Protein AF-A0A7X9GJ91-F1 (afdb_monomer)

Mean predicted aligned error: 7.33 Å

pLDDT: mean 77.37, std 11.76, range [53.03, 95.38]

Structure (mmCIF, N/CA/C/O backbone):
data_AF-A0A7X9GJ91-F1
#
_entry.id   AF-A0A7X9GJ91-F1
#
loop_
_atom_site.group_PDB
_atom_site.id
_atom_site.type_symbol
_atom_site.label_atom_id
_atom_site.label_alt_id
_atom_site.label_comp_id
_atom_site.label_asym_id
_atom_site.label_entity_id
_atom_site.label_seq_id
_atom_site.pdbx_PDB_ins_code
_atom_site.Cartn_x
_atom_site.Cartn_y
_atom_site.Cartn_z
_atom_site.occupancy
_atom_site.B_iso_or_equiv
_atom_site.auth_seq_id
_atom_site.auth_comp_id
_atom_site.auth_asym_id
_atom_site.auth_atom_id
_atom_site.pdbx_PDB_model_num
ATOM 1 N N . MET A 1 1 ? 2.738 11.559 6.237 1.00 53.03 1 MET A N 1
ATOM 2 C CA . MET A 1 1 ? 3.429 10.685 7.202 1.00 53.03 1 MET A CA 1
ATOM 3 C C . MET A 1 1 ? 4.137 9.636 6.379 1.00 53.03 1 MET A C 1
ATOM 5 O O . MET A 1 1 ? 3.482 9.021 5.549 1.00 53.03 1 MET A O 1
ATOM 9 N N . PHE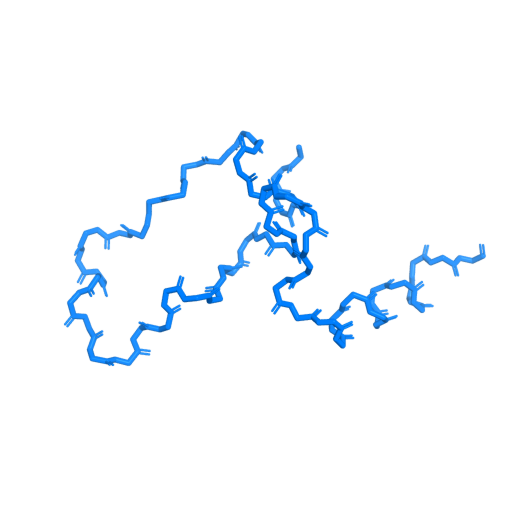 A 1 2 ? 5.453 9.529 6.530 1.00 64.12 2 PHE A N 1
ATOM 10 C CA . PHE A 1 2 ? 6.262 8.490 5.888 1.00 64.12 2 PHE A CA 1
ATOM 11 C C . PHE A 1 2 ? 5.771 7.126 6.396 1.00 64.12 2 PHE A C 1
ATOM 13 O O . PHE A 1 2 ? 5.522 7.024 7.597 1.00 64.12 2 PHE A O 1
ATOM 20 N N . GLY A 1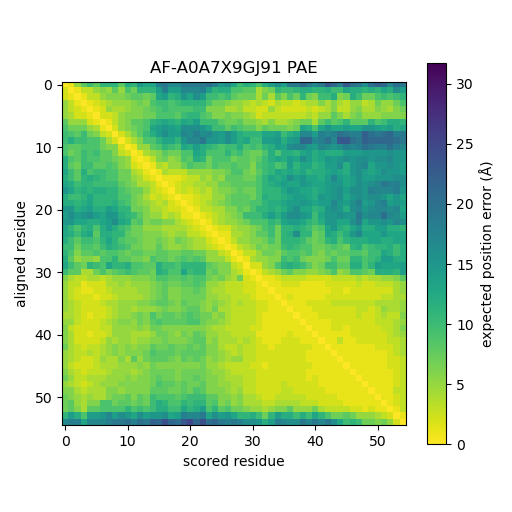 3 ? 5.564 6.122 5.542 1.00 69.69 3 GLY A N 1
ATOM 21 C CA . GLY A 1 3 ? 5.086 4.808 5.999 1.00 69.69 3 GLY A CA 1
ATOM 22 C C . GLY A 1 3 ? 3.627 4.458 5.692 1.00 69.69 3 GLY A C 1
ATOM 23 O O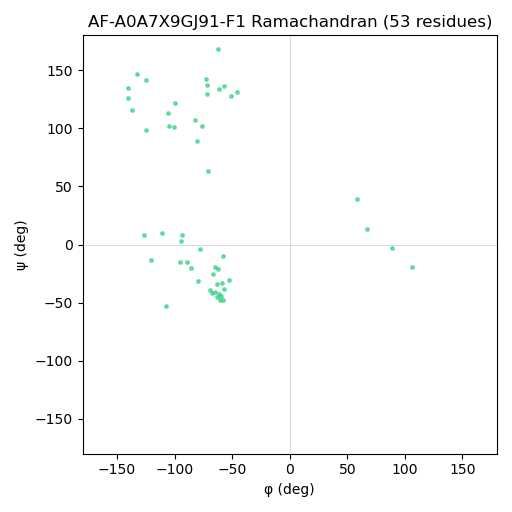 . GLY A 1 3 ? 3.259 3.293 5.804 1.00 69.69 3 GLY A O 1
ATOM 24 N N . PHE A 1 4 ? 2.761 5.439 5.399 1.00 79.06 4 PHE A N 1
ATOM 25 C CA . PHE A 1 4 ? 1.307 5.232 5.514 1.00 79.06 4 PHE A CA 1
ATOM 26 C C . PHE A 1 4 ? 0.567 5.122 4.176 1.00 79.06 4 PHE A C 1
ATOM 28 O O . PHE A 1 4 ? -0.176 4.169 3.973 1.00 79.06 4 PHE A O 1
ATOM 35 N N . VAL A 1 5 ? 0.739 6.090 3.272 1.00 81.69 5 VAL A N 1
ATOM 36 C CA . VAL A 1 5 ? 0.027 6.139 1.984 1.00 81.69 5 VAL A CA 1
ATOM 37 C C . VAL A 1 5 ? 0.987 6.618 0.908 1.00 81.69 5 VAL A C 1
ATOM 39 O O . VAL A 1 5 ? 1.553 7.714 1.019 1.00 81.69 5 VAL A O 1
ATOM 42 N N . ASN A 1 6 ? 1.095 5.834 -0.162 1.00 77.62 6 ASN A N 1
ATOM 43 C CA . ASN A 1 6 ? 1.944 6.144 -1.303 1.00 77.62 6 ASN A CA 1
ATOM 44 C C . ASN A 1 6 ? 1.588 7.509 -1.919 1.00 77.62 6 ASN A C 1
ATOM 46 O O . ASN A 1 6 ? 0.423 7.874 -2.090 1.00 77.62 6 ASN A O 1
ATOM 50 N N . GLY A 1 7 ? 2.622 8.283 -2.250 1.00 67.88 7 GLY A N 1
ATOM 51 C CA . GLY A 1 7 ? 2.498 9.595 -2.884 1.00 67.88 7 GLY A CA 1
ATOM 52 C C . GLY A 1 7 ? 2.358 10.770 -1.912 1.00 67.88 7 GLY A C 1
ATOM 53 O O . GLY A 1 7 ? 2.365 11.919 -2.355 1.00 67.88 7 GLY A O 1
ATOM 54 N N . LYS A 1 8 ? 2.292 10.536 -0.591 1.00 61.97 8 LYS A N 1
ATOM 55 C CA . LYS A 1 8 ? 2.357 11.611 0.413 1.00 61.97 8 LYS A CA 1
ATOM 56 C C . LYS A 1 8 ? 3.728 11.638 1.091 1.00 61.97 8 LYS A C 1
ATOM 58 O O . LYS A 1 8 ? 4.013 10.865 1.997 1.00 61.97 8 LYS A O 1
ATOM 63 N N . SER A 1 9 ? 4.559 12.588 0.652 1.00 60.88 9 SER A N 1
ATOM 64 C CA . SER A 1 9 ? 5.906 12.889 1.170 1.00 60.88 9 SER A CA 1
ATOM 65 C C . SER A 1 9 ? 6.925 11.734 1.121 1.00 60.88 9 SER A C 1
ATOM 67 O O . SER A 1 9 ? 7.726 11.613 2.043 1.00 60.88 9 SER A O 1
ATOM 69 N N . GLN A 1 10 ? 6.928 10.923 0.053 1.00 60.59 10 GLN A N 1
ATOM 70 C CA . GLN A 1 10 ? 7.992 9.946 -0.234 1.00 60.59 10 GLN A CA 1
ATOM 71 C C . GLN A 1 10 ? 8.473 10.009 -1.686 1.00 60.59 10 GLN A C 1
ATOM 73 O O . GLN A 1 10 ? 7.705 10.257 -2.616 1.00 60.59 10 GLN A O 1
ATOM 78 N N . PHE A 1 11 ? 9.766 9.742 -1.855 1.00 60.38 11 PHE A N 1
ATOM 79 C CA . PHE A 1 11 ? 10.414 9.436 -3.120 1.00 60.38 11 PHE A CA 1
ATOM 80 C C . PHE A 1 11 ? 10.134 7.960 -3.428 1.00 60.38 11 PHE A C 1
ATOM 82 O O . PHE A 1 11 ? 10.913 7.096 -3.033 1.00 60.38 11 PHE A O 1
ATOM 89 N N . ASN A 1 12 ? 9.022 7.661 -4.111 1.00 61.47 12 ASN A N 1
ATOM 90 C CA . ASN A 1 12 ? 8.741 6.319 -4.638 1.00 61.47 12 ASN A CA 1
ATOM 91 C C . ASN A 1 12 ? 9.671 6.008 -5.827 1.00 61.47 12 ASN A C 1
ATOM 93 O O . ASN A 1 12 ? 9.263 5.905 -6.982 1.00 61.47 12 ASN A O 1
ATOM 97 N N . PHE A 1 13 ? 10.964 5.971 -5.535 1.00 64.06 13 PHE A N 1
ATOM 98 C CA . PHE A 1 13 ? 12.030 5.680 -6.465 1.00 64.06 13 PHE A CA 1
ATOM 99 C C . PHE A 1 13 ? 12.806 4.520 -5.860 1.00 64.06 13 PHE A C 1
ATOM 101 O O . PHE A 1 13 ? 13.640 4.692 -4.973 1.00 64.06 13 PHE A O 1
ATOM 108 N N . VAL A 1 14 ? 12.514 3.313 -6.339 1.00 66.94 14 VAL A N 1
ATOM 109 C CA . VAL A 1 14 ? 13.461 2.195 -6.265 1.00 66.94 14 VAL A CA 1
ATOM 110 C C . VAL A 1 14 ? 14.829 2.702 -6.714 1.00 66.94 14 VAL A C 1
ATOM 112 O O . VAL A 1 14 ? 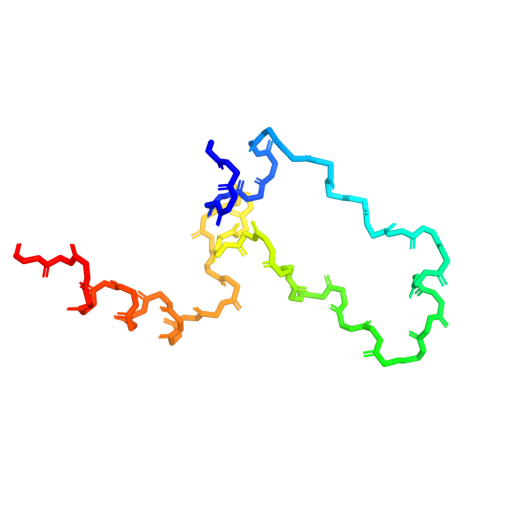14.925 3.359 -7.755 1.00 66.94 14 VAL A O 1
ATOM 115 N N . TRP A 1 15 ? 15.884 2.411 -5.944 1.00 71.69 15 TRP A N 1
ATOM 116 C CA . TRP A 1 15 ? 17.248 2.730 -6.363 1.00 71.69 15 TRP A CA 1
ATOM 117 C C . TRP A 1 15 ? 17.453 2.179 -7.783 1.00 71.69 15 TRP A C 1
ATOM 119 O O . TRP A 1 15 ? 17.159 1.014 -8.039 1.00 71.69 15 TRP A O 1
ATOM 129 N N . GLU A 1 16 ? 17.921 2.990 -8.734 1.00 71.50 16 GLU A N 1
ATOM 130 C CA . GLU A 1 16 ? 18.019 2.565 -10.148 1.00 71.50 16 GLU A CA 1
ATOM 131 C C . GLU A 1 16 ? 18.784 1.238 -10.313 1.00 71.50 16 GLU A C 1
ATOM 133 O O . GLU A 1 16 ? 18.471 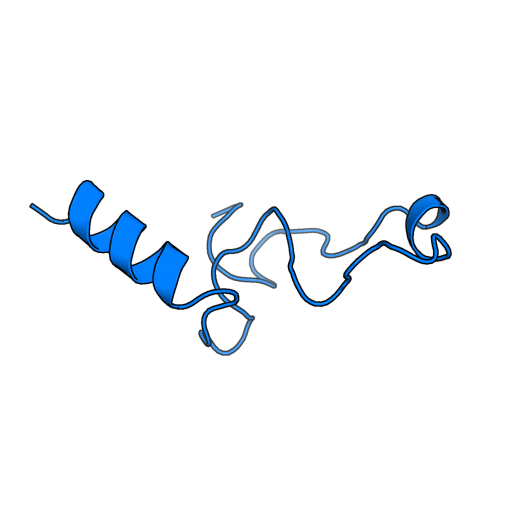0.415 -11.169 1.00 71.50 16 GLU A O 1
ATOM 138 N N . GLN A 1 17 ? 19.743 0.990 -9.419 1.00 70.50 17 GLN A N 1
ATOM 139 C CA . GLN A 1 17 ? 20.571 -0.213 -9.370 1.00 70.50 17 GLN A CA 1
ATOM 140 C C . GLN A 1 17 ? 19.795 -1.493 -9.016 1.00 70.50 17 GLN A C 1
ATOM 142 O O . GLN A 1 17 ? 20.230 -2.576 -9.398 1.00 70.50 17 GLN A O 1
ATOM 147 N N . ILE A 1 18 ? 18.664 -1.391 -8.308 1.00 73.69 18 ILE A N 1
ATOM 148 C CA . ILE A 1 18 ? 17.865 -2.553 -7.888 1.00 73.69 18 ILE A CA 1
ATOM 149 C C . ILE A 1 18 ? 16.718 -2.870 -8.856 1.00 73.69 18 ILE A C 1
ATOM 151 O O . ILE A 1 18 ? 16.199 -3.979 -8.825 1.00 73.69 18 ILE A O 1
ATOM 155 N N . LYS A 1 19 ? 16.348 -1.952 -9.764 1.00 70.12 19 LYS A N 1
ATOM 156 C CA . LYS A 1 19 ? 15.226 -2.144 -10.708 1.00 70.12 19 LYS A CA 1
ATOM 157 C C . LYS A 1 19 ? 15.366 -3.364 -11.616 1.00 70.12 19 LYS A C 1
ATOM 159 O O . LYS A 1 19 ? 14.360 -3.960 -11.980 1.00 70.12 19 LYS A O 1
ATOM 164 N N . ASN A 1 20 ? 16.599 -3.702 -11.992 1.00 75.56 20 ASN A N 1
ATOM 165 C CA . ASN A 1 20 ? 16.897 -4.775 -12.944 1.00 75.56 20 ASN A CA 1
ATOM 166 C C . ASN A 1 20 ? 17.192 -6.119 -12.266 1.00 75.56 20 ASN A C 1
ATOM 168 O O . ASN A 1 20 ? 17.561 -7.076 -12.946 1.00 75.56 20 ASN A O 1
ATOM 172 N N . LEU A 1 21 ? 17.091 -6.195 -10.937 1.00 78.94 21 LEU A N 1
ATOM 173 C CA . LEU A 1 21 ? 17.261 -7.459 -10.237 1.00 78.94 21 LEU A CA 1
ATOM 174 C C . LEU A 1 21 ? 16.034 -8.345 -10.506 1.00 78.94 21 LEU A C 1
ATOM 176 O O . LEU A 1 21 ? 14.908 -7.878 -10.328 1.00 78.94 21 LEU A O 1
ATOM 180 N N . PRO A 1 22 ? 16.232 -9.610 -10.918 1.00 71.94 22 PRO A N 1
ATOM 181 C CA . PRO A 1 22 ? 15.146 -10.487 -11.365 1.00 71.94 22 PRO A CA 1
ATOM 182 C C . PRO A 1 22 ? 14.107 -10.787 -10.274 1.00 71.94 22 PRO A C 1
ATOM 184 O O . PRO A 1 22 ? 12.967 -11.101 -10.601 1.00 71.94 22 PRO A O 1
ATOM 187 N N . ASP A 1 23 ? 14.483 -10.629 -9.002 1.00 76.12 23 ASP A N 1
ATOM 188 C CA . ASP A 1 23 ? 13.667 -10.998 -7.841 1.00 76.12 23 ASP A CA 1
ATOM 189 C C . ASP A 1 23 ? 13.154 -9.787 -7.037 1.00 76.12 23 ASP A C 1
ATOM 191 O O . ASP A 1 23 ? 12.638 -9.946 -5.931 1.00 76.12 23 ASP A O 1
ATOM 195 N N . ILE A 1 24 ? 13.302 -8.559 -7.552 1.00 70.12 24 ILE A N 1
ATOM 196 C CA . ILE A 1 24 ? 12.744 -7.371 -6.890 1.00 70.12 24 ILE A CA 1
ATOM 197 C C . ILE A 1 24 ? 11.268 -7.234 -7.264 1.00 70.12 24 ILE A C 1
ATOM 199 O O . ILE A 1 24 ? 10.917 -6.837 -8.377 1.00 70.12 24 ILE A O 1
ATOM 203 N N . ASP A 1 25 ? 10.393 -7.526 -6.301 1.00 68.12 25 ASP A N 1
ATOM 204 C CA . ASP A 1 25 ? 8.964 -7.269 -6.435 1.00 68.12 25 ASP A CA 1
ATOM 205 C C . ASP A 1 25 ? 8.676 -5.774 -6.249 1.00 68.12 25 ASP A C 1
ATOM 207 O O . ASP A 1 25 ? 8.645 -5.258 -5.136 1.00 68.12 25 ASP A O 1
ATOM 211 N N . GLN A 1 26 ? 8.456 -5.070 -7.359 1.00 69.44 26 GLN A N 1
ATOM 212 C CA . GLN A 1 26 ? 8.094 -3.648 -7.351 1.00 69.44 26 GLN A CA 1
ATOM 213 C C . GLN A 1 26 ? 6.615 -3.414 -6.997 1.00 69.44 26 GLN A C 1
ATOM 215 O O . GLN A 1 26 ? 6.182 -2.265 -6.912 1.00 69.44 26 GLN A O 1
ATOM 220 N N . ARG A 1 27 ? 5.820 -4.481 -6.824 1.00 68.75 27 ARG A N 1
ATOM 221 C CA . ARG A 1 27 ? 4.405 -4.372 -6.443 1.00 68.75 27 ARG A CA 1
ATOM 222 C C . ARG A 1 27 ? 4.242 -4.118 -4.954 1.00 68.75 27 ARG A C 1
ATOM 224 O O . ARG A 1 27 ? 3.289 -3.450 -4.583 1.00 68.75 27 ARG A O 1
ATOM 231 N N . LEU A 1 28 ? 5.152 -4.633 -4.126 1.00 68.00 28 LEU A N 1
ATOM 232 C CA . LEU A 1 28 ? 5.174 -4.411 -2.685 1.00 68.00 28 LEU A CA 1
ATOM 233 C C . LEU A 1 28 ? 6.187 -3.328 -2.366 1.00 68.00 28 LEU A C 1
ATOM 235 O O . LEU A 1 28 ? 7.372 -3.435 -2.680 1.00 68.00 28 LEU A O 1
ATOM 239 N N . TRP A 1 29 ? 5.713 -2.271 -1.728 1.00 68.38 29 TRP A N 1
ATOM 240 C CA . TRP A 1 29 ? 6.559 -1.156 -1.374 1.00 68.38 29 TRP A CA 1
ATOM 241 C C . TRP A 1 29 ? 6.826 -1.193 0.118 1.00 68.38 29 TRP A C 1
ATOM 243 O O . TRP A 1 29 ? 5.915 -1.011 0.913 1.00 68.38 29 TRP A O 1
ATOM 253 N N . MET A 1 30 ? 8.082 -1.431 0.504 1.00 65.88 30 MET A N 1
ATOM 254 C CA . MET A 1 30 ? 8.473 -1.649 1.908 1.00 65.88 30 MET A CA 1
ATOM 255 C C . MET A 1 30 ? 8.116 -0.499 2.862 1.00 65.88 30 MET A C 1
ATOM 257 O O . MET A 1 30 ? 8.297 -0.631 4.068 1.00 65.88 30 MET A O 1
ATOM 261 N N . HIS A 1 31 ? 7.682 0.644 2.340 1.00 72.81 31 HIS A N 1
ATOM 262 C CA . HIS A 1 31 ? 7.497 1.856 3.113 1.00 72.81 31 HIS A CA 1
ATOM 263 C C . HIS A 1 31 ? 6.118 2.488 3.001 1.00 72.81 31 HIS A C 1
ATOM 265 O O . HIS A 1 31 ? 5.973 3.595 3.497 1.00 72.81 31 HIS A O 1
ATOM 271 N N . ASP A 1 32 ? 5.128 1.857 2.374 1.00 82.12 32 ASP A N 1
ATOM 272 C CA . ASP A 1 32 ? 3.741 2.317 2.450 1.00 82.12 32 ASP A CA 1
ATOM 273 C C . ASP A 1 32 ? 2.818 1.103 2.566 1.00 82.12 32 ASP A C 1
ATOM 275 O O . ASP A 1 32 ? 2.958 0.146 1.813 1.00 82.12 32 ASP A O 1
ATOM 279 N N . ILE A 1 33 ? 1.852 1.161 3.482 1.00 86.75 33 ILE A N 1
ATOM 280 C CA . ILE A 1 33 ? 0.865 0.084 3.676 1.00 86.75 33 ILE A CA 1
ATOM 281 C C . ILE A 1 33 ? -0.387 0.259 2.791 1.00 86.75 33 ILE A C 1
ATOM 283 O O . ILE A 1 33 ? -1.136 -0.691 2.563 1.00 86.75 33 ILE A O 1
ATOM 287 N N . TYR A 1 34 ? -0.579 1.456 2.218 1.00 87.38 34 TYR A N 1
ATOM 288 C CA . TYR A 1 34 ? -1.624 1.759 1.235 1.00 87.38 34 TYR A CA 1
ATOM 289 C C . TYR A 1 34 ? -1.067 2.358 -0.060 1.00 87.38 34 TYR A C 1
ATOM 291 O O . TYR A 1 34 ? -0.194 3.232 -0.046 1.00 87.38 34 TYR A O 1
ATOM 299 N N . HIS A 1 35 ? -1.660 1.959 -1.183 1.00 85.69 35 HIS A N 1
ATOM 300 C CA . HIS A 1 35 ? -1.54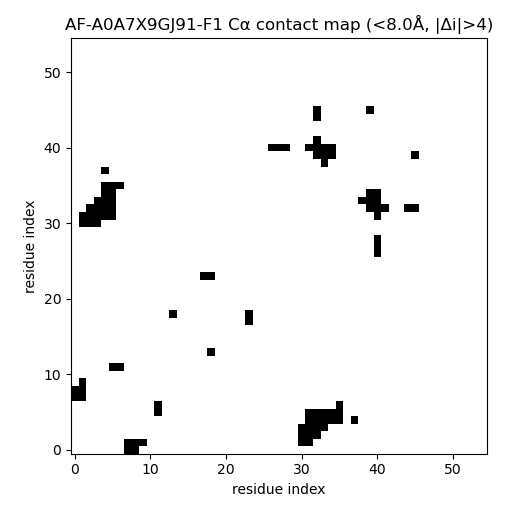7 2.641 -2.466 1.00 85.69 35 HIS A CA 1
ATOM 301 C C . HIS A 1 35 ? -2.127 4.065 -2.398 1.00 85.69 35 HIS A C 1
ATOM 303 O O . HIS A 1 35 ? -2.822 4.447 -1.453 1.00 85.69 35 HIS A O 1
ATOM 309 N N . SER A 1 36 ? -1.866 4.872 -3.428 1.00 83.94 36 SER A N 1
ATOM 310 C CA . SER A 1 36 ? -2.333 6.265 -3.503 1.00 83.94 36 SER A CA 1
ATOM 311 C C . SER A 1 36 ? -3.859 6.408 -3.576 1.00 83.94 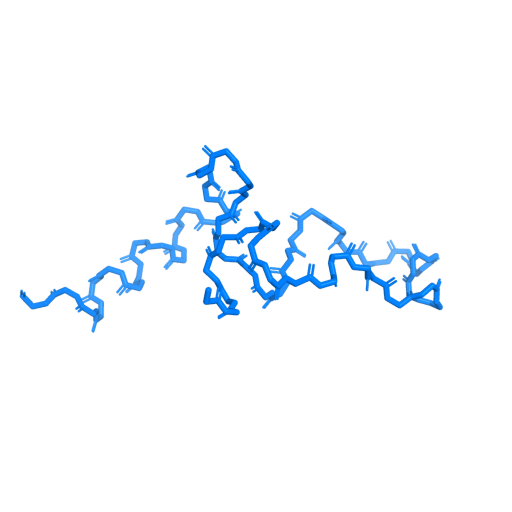36 SER A C 1
ATOM 313 O O . SER A 1 36 ? -4.386 7.476 -3.264 1.00 83.94 36 SER A O 1
ATOM 315 N N . ASP A 1 37 ? -4.566 5.345 -3.962 1.00 88.75 37 ASP A N 1
ATOM 316 C CA . ASP A 1 37 ? -6.028 5.239 -3.978 1.00 88.75 37 ASP A CA 1
ATOM 317 C C . ASP A 1 37 ? -6.610 4.626 -2.690 1.00 88.75 37 ASP A C 1
ATOM 319 O O . ASP A 1 37 ? -7.812 4.377 -2.620 1.00 88.75 37 ASP A O 1
ATOM 323 N N . PHE A 1 38 ? -5.775 4.422 -1.663 1.00 87.81 38 PHE A N 1
ATOM 324 C CA . PHE A 1 38 ? -6.114 3.791 -0.384 1.00 87.81 38 PHE A CA 1
ATOM 325 C C . PHE A 1 38 ? -6.459 2.300 -0.458 1.00 87.81 38 PHE A C 1
ATOM 327 O O . PHE A 1 38 ? -6.939 1.734 0.526 1.00 87.81 38 PHE A O 1
ATOM 334 N N . THR A 1 39 ? -6.174 1.626 -1.572 1.00 90.38 39 THR A N 1
ATOM 335 C CA . THR A 1 39 ? -6.167 0.161 -1.572 1.00 90.38 39 THR A CA 1
ATOM 336 C C . THR A 1 39 ? -4.947 -0.349 -0.792 1.00 90.38 39 THR A C 1
ATOM 338 O O . THR A 1 39 ? -3.867 0.240 -0.887 1.00 90.38 39 THR A O 1
ATOM 341 N N . PRO A 1 40 ? -5.091 -1.382 0.056 1.00 90.19 40 PRO A N 1
ATOM 342 C CA . PRO A 1 40 ? -3.970 -1.904 0.829 1.00 90.19 40 PRO A CA 1
ATOM 343 C C . PRO A 1 40 ? -3.007 -2.681 -0.070 1.00 90.19 40 PRO A C 1
ATOM 345 O O . PRO A 1 40 ? -3.450 -3.416 -0.953 1.00 90.19 40 PRO A O 1
ATOM 348 N N . TYR A 1 41 ? -1.704 -2.564 0.193 1.00 87.38 41 TYR A N 1
ATOM 349 C CA . TYR A 1 41 ? -0.699 -3.413 -0.455 1.00 87.38 41 TYR A CA 1
ATOM 350 C C . TYR A 1 41 ? -0.839 -4.882 -0.008 1.00 87.38 41 TYR A C 1
ATOM 352 O O . TYR A 1 41 ? -0.783 -5.790 -0.837 1.00 87.38 41 TYR A O 1
ATOM 360 N N . ASP A 1 42 ? -1.087 -5.110 1.289 1.00 88.69 42 ASP A N 1
ATOM 361 C CA . ASP A 1 42 ? -1.434 -6.411 1.874 1.00 88.69 42 ASP A CA 1
ATOM 362 C C . ASP A 1 42 ? -2.578 -6.242 2.888 1.00 88.69 42 ASP A C 1
ATOM 364 O O . ASP A 1 42 ? -2.445 -5.597 3.927 1.00 88.69 42 ASP A O 1
ATOM 368 N N . ALA A 1 43 ? -3.734 -6.844 2.601 1.00 92.31 43 ALA A N 1
ATOM 369 C CA . ALA A 1 43 ? -4.891 -6.768 3.488 1.00 92.31 43 ALA A CA 1
ATOM 370 C C . ALA A 1 43 ? -4.636 -7.420 4.859 1.00 92.31 43 ALA A C 1
ATOM 372 O O . ALA A 1 43 ? -5.150 -6.935 5.864 1.00 92.31 43 ALA A O 1
ATOM 373 N N . LYS A 1 44 ? -3.842 -8.496 4.928 1.00 93.12 44 LYS A N 1
ATOM 374 C CA . LYS A 1 44 ? -3.551 -9.193 6.187 1.00 93.12 44 LYS A CA 1
ATOM 375 C C . LYS A 1 44 ? -2.675 -8.342 7.101 1.00 93.12 44 LYS A C 1
ATOM 377 O O . LYS A 1 44 ? -2.901 -8.330 8.307 1.00 93.12 44 LYS A O 1
ATOM 382 N N . GLU A 1 45 ? -1.708 -7.628 6.531 1.00 90.94 45 GLU A N 1
ATOM 383 C CA . GLU A 1 45 ? -0.884 -6.665 7.266 1.00 90.94 45 GLU A CA 1
ATOM 384 C C . GLU A 1 45 ? -1.759 -5.594 7.927 1.00 90.94 45 GLU A C 1
ATOM 386 O O . GLU A 1 45 ? -1.636 -5.351 9.127 1.00 90.94 45 GLU A O 1
ATOM 391 N N . ILE A 1 46 ? -2.701 -5.015 7.174 1.00 92.62 46 ILE A N 1
ATOM 392 C CA . ILE A 1 46 ? -3.629 -4.010 7.702 1.00 92.62 46 ILE A CA 1
ATOM 393 C C . ILE A 1 46 ? -4.466 -4.556 8.860 1.00 92.62 46 ILE A C 1
ATOM 395 O O . ILE A 1 46 ? -4.626 -3.863 9.865 1.00 92.62 46 ILE A O 1
ATOM 399 N N . GLU A 1 47 ? -4.999 -5.773 8.744 1.00 94.69 47 GLU A N 1
ATOM 400 C CA . GLU A 1 47 ? -5.807 -6.367 9.814 1.00 94.69 47 GLU A CA 1
ATOM 401 C C . GLU A 1 47 ? -4.988 -6.612 11.088 1.00 94.69 47 GLU A C 1
ATOM 403 O O . GLU A 1 47 ? -5.450 -6.270 12.174 1.00 94.69 47 GLU A O 1
ATOM 408 N N . ILE A 1 48 ? -3.745 -7.091 10.964 1.00 94.31 48 ILE A N 1
ATOM 409 C CA . ILE A 1 48 ? -2.837 -7.258 12.110 1.00 94.31 48 ILE A CA 1
ATOM 410 C C . ILE A 1 48 ? -2.524 -5.903 12.761 1.00 94.31 48 ILE A C 1
ATOM 412 O O . ILE A 1 48 ? -2.577 -5.776 13.981 1.00 94.31 48 ILE A O 1
ATOM 416 N N . ILE A 1 49 ? -2.215 -4.871 11.969 1.00 91.69 49 ILE A N 1
ATOM 417 C CA . ILE A 1 49 ? -1.930 -3.528 12.501 1.00 91.69 49 ILE A CA 1
ATOM 418 C C . ILE A 1 49 ? -3.147 -2.976 13.249 1.00 91.69 49 ILE A C 1
ATOM 420 O O . ILE A 1 49 ? -2.995 -2.409 14.329 1.00 91.69 49 ILE A O 1
ATOM 424 N N . LYS A 1 50 ? -4.357 -3.150 12.705 1.00 92.25 50 LYS A N 1
ATOM 425 C CA . LYS A 1 50 ? -5.596 -2.740 13.379 1.00 92.25 50 LYS A CA 1
ATOM 426 C C . LYS A 1 50 ? -5.778 -3.464 14.707 1.00 92.25 50 LYS A C 1
ATOM 428 O O . LYS A 1 50 ? -6.040 -2.796 15.696 1.00 92.25 50 LYS A O 1
ATOM 433 N N . GLU A 1 51 ? -5.608 -4.785 14.734 1.00 95.38 51 GLU A N 1
ATOM 434 C CA . GLU A 1 51 ? -5.718 -5.591 15.958 1.00 95.38 51 GLU A CA 1
ATOM 435 C C . GLU A 1 51 ? -4.747 -5.119 17.050 1.00 95.38 51 GLU A C 1
ATOM 437 O O . GLU A 1 51 ? -5.101 -5.084 18.223 1.00 95.38 51 GLU A O 1
ATOM 442 N N . LEU A 1 52 ? -3.530 -4.724 16.667 1.00 94.00 52 LEU A N 1
ATOM 443 C CA . LEU A 1 52 ? -2.485 -4.322 17.609 1.00 94.00 52 LEU A CA 1
ATOM 444 C C . LEU A 1 52 ? -2.541 -2.847 18.033 1.00 94.00 52 LEU A C 1
ATOM 446 O O . LEU A 1 52 ? -1.909 -2.488 19.026 1.00 94.00 52 LEU A O 1
ATOM 450 N N . CYS A 1 53 ? -3.204 -1.975 17.269 1.00 89.94 53 CYS A N 1
ATOM 451 C CA . CYS A 1 53 ? -3.159 -0.521 17.480 1.00 89.94 53 CYS A CA 1
ATOM 452 C C . CYS A 1 53 ? -4.517 0.135 17.756 1.00 89.94 53 CYS A C 1
ATOM 454 O O . CYS A 1 53 ? -4.537 1.300 18.155 1.00 89.94 53 CYS A O 1
ATOM 456 N N . LEU A 1 54 ? -5.634 -0.554 17.519 1.00 77.56 54 LEU A N 1
ATOM 457 C CA . LEU A 1 54 ? -6.963 -0.071 17.886 1.00 77.56 54 LEU A CA 1
ATOM 458 C C . LEU A 1 54 ? -7.395 -0.766 19.183 1.00 77.56 54 LEU A C 1
ATOM 460 O O . LEU A 1 54 ? -7.806 -1.923 19.154 1.00 77.56 54 LEU A O 1
ATOM 464 N N . GLU A 1 55 ? -7.275 -0.043 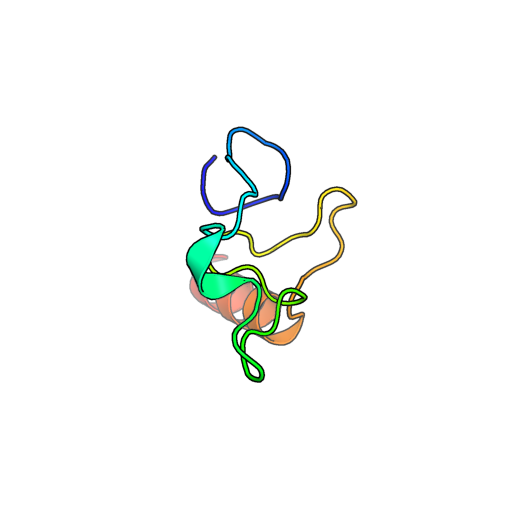20.300 1.00 56.25 55 GLU A N 1
ATOM 465 C CA . GLU A 1 55 ? -7.983 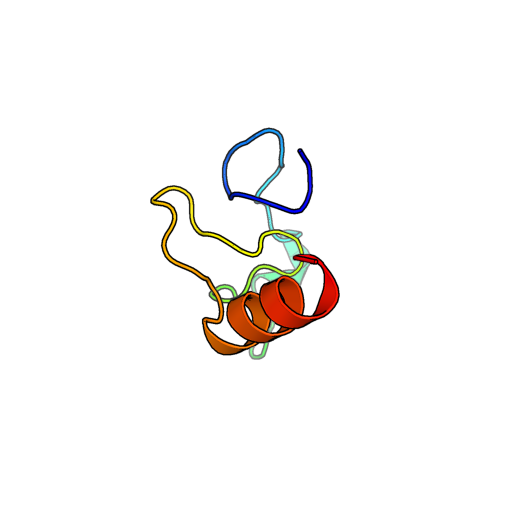-0.337 21.558 1.00 56.25 55 GLU A CA 1
ATOM 466 C C . GLU A 1 55 ? -9.443 0.137 21.494 1.00 56.25 55 GLU A C 1
ATOM 468 O O . GLU A 1 55 ? -9.683 1.269 21.002 1.00 56.25 55 GLU A O 1
#

Foldseek 3Di:
DWQEEPPPPDDLDDDPVCPPPPPDDSLDDPTYQAYNVRDGSDPVVVVVCCVVPPD

Radius of gyration: 12.92 Å; Cα contacts (8 Å, |Δi|>4): 46; chains: 1; bounding box: 29×24×34 Å

Sequence (55 aa):
MFGFVNGKSQFNFVWEQIKNLPDIDQRLWMHDIYHSDFTPYDAKEIEIIKELCLE

Secondary structure (DSSP, 8-state):
-TEEETTSS------TTTTT-TT--TTS-TTEEE-TTS-BS-HHHHHHHHHHH--

Solvent-accessible surface area (backbone atoms only — not comparable to full-atom values): 3594 Å² total; per-residue (Å²): 100,79,52,51,39,42,84,44,86,61,82,93,61,77,56,79,86,52,71,79,43,94,82,62,64,84,83,62,53,99,55,32,52,16,40,74,85,66,50,57,70,48,66,68,59,52,52,53,51,45,69,77,67,60,130